Protein AF-A0A946W0T3-F1 (afdb_monomer_lite)

Sequence (70 aa):
YWTDIAADATDGVAFRTYWGSQTLRQKNYFHHVWVVASGNVAASTVPVPGTVWLFGSALAGLLGYRRSRA

Radius of gyration: 23.41 Å; chains: 1; bounding box: 48×22×62 Å

pLDDT: mean 80.89, std 10.65, range [55.84, 94.75]

Secondary structure (DSSP, 8-state):
---SPPPPTTEEEEEETTTTEEEEEETTS--------TTTS------HHHHHHHHHHHHHHHHHHHHH--

Structure (mmCIF, N/CA/C/O backbone):
data_AF-A0A946W0T3-F1
#
_entry.id   AF-A0A946W0T3-F1
#
loop_
_atom_site.group_PDB
_atom_site.id
_atom_site.type_symbol
_atom_site.label_atom_id
_atom_site.label_alt_id
_atom_site.label_comp_id
_atom_site.label_asym_id
_atom_site.label_entity_id
_atom_site.label_seq_id
_atom_site.pdbx_PDB_ins_code
_atom_site.Cartn_x
_atom_site.Cartn_y
_atom_site.Cartn_z
_atom_site.occupancy
_atom_site.B_iso_or_equiv
_atom_site.auth_seq_id
_atom_site.auth_comp_id
_atom_site.auth_asym_id
_atom_site.auth_atom_id
_atom_site.pdbx_PDB_model_num
ATOM 1 N N . TYR A 1 1 ? -1.410 -7.904 -7.288 1.00 61.91 1 TYR A N 1
ATOM 2 C CA . TYR A 1 1 ? -2.185 -6.649 -7.236 1.00 61.91 1 TYR A CA 1
ATOM 3 C C . TYR A 1 1 ? -2.942 -6.546 -8.547 1.00 61.91 1 TYR A C 1
ATOM 5 O O . TY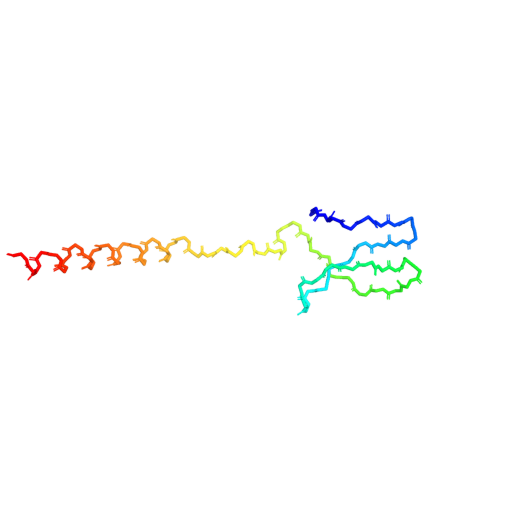R A 1 1 ? -2.381 -6.932 -9.564 1.00 61.91 1 TYR A O 1
ATOM 13 N N . TRP A 1 2 ? -4.198 -6.112 -8.529 1.00 68.56 2 TRP A N 1
ATOM 14 C CA . TRP A 1 2 ? -4.977 -5.900 -9.752 1.00 68.56 2 TRP A CA 1
ATOM 15 C C . TRP A 1 2 ? -4.858 -4.426 -10.164 1.00 68.56 2 TRP A C 1
ATOM 17 O O . TRP A 1 2 ? -4.729 -3.556 -9.301 1.00 68.56 2 TRP A O 1
ATOM 27 N N . THR A 1 3 ? -4.813 -4.156 -11.464 1.00 73.81 3 THR A N 1
ATOM 28 C CA . THR A 1 3 ? -4.739 -2.810 -12.046 1.00 73.81 3 THR A CA 1
ATOM 29 C C . THR A 1 3 ? -5.736 -2.734 -13.190 1.00 73.81 3 THR A C 1
ATOM 31 O O . THR A 1 3 ? -5.853 -3.687 -13.957 1.00 73.81 3 THR A O 1
ATOM 34 N N . ASP A 1 4 ? -6.428 -1.604 -13.296 1.00 80.56 4 ASP A N 1
ATOM 35 C CA . ASP A 1 4 ? -7.379 -1.340 -14.381 1.00 80.56 4 ASP A CA 1
ATOM 36 C C . ASP A 1 4 ? -6.687 -0.710 -15.604 1.00 80.56 4 ASP A C 1
ATOM 38 O O . ASP A 1 4 ? -7.332 -0.366 -16.592 1.00 80.56 4 ASP A O 1
ATOM 42 N N . ILE A 1 5 ? -5.360 -0.537 -15.546 1.00 82.56 5 ILE A N 1
ATOM 43 C CA . ILE A 1 5 ? -4.559 0.002 -16.643 1.00 82.56 5 ILE A CA 1
AT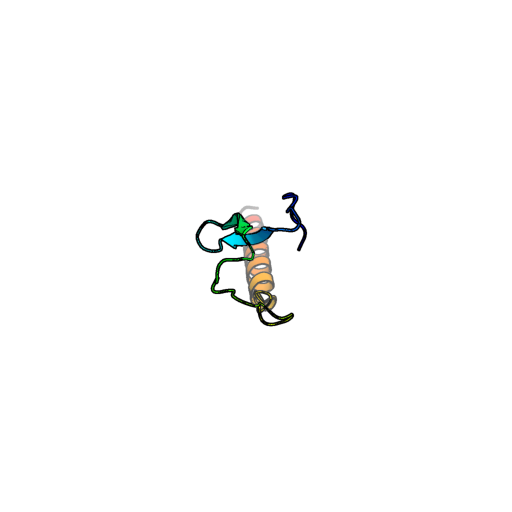OM 44 C C . ILE A 1 5 ? -4.093 -1.150 -17.534 1.00 82.56 5 ILE A C 1
ATOM 46 O O . ILE A 1 5 ? -3.308 -2.002 -17.115 1.00 82.56 5 ILE A O 1
ATOM 50 N N . ALA A 1 6 ? -4.519 -1.132 -18.796 1.00 78.62 6 ALA A N 1
ATOM 51 C CA . ALA A 1 6 ? -3.965 -1.994 -19.831 1.00 78.62 6 ALA A CA 1
ATOM 52 C C . ALA A 1 6 ? -2.607 -1.438 -20.296 1.00 78.62 6 ALA A C 1
ATOM 54 O O . ALA A 1 6 ? -2.534 -0.328 -20.821 1.00 78.62 6 ALA A O 1
ATOM 55 N N . ALA A 1 7 ? -1.532 -2.195 -20.076 1.00 82.75 7 ALA A N 1
ATOM 56 C CA . ALA A 1 7 ? -0.201 -1.869 -20.583 1.00 82.75 7 ALA A CA 1
ATOM 57 C C . ALA A 1 7 ? 0.052 -2.569 -21.924 1.00 82.75 7 ALA A C 1
ATOM 59 O O . ALA A 1 7 ? -0.322 -3.730 -22.096 1.00 82.75 7 ALA A O 1
ATOM 60 N N . ASP A 1 8 ? 0.715 -1.874 -22.846 1.00 86.56 8 ASP A N 1
ATOM 61 C CA . ASP A 1 8 ? 1.207 -2.466 -24.091 1.00 86.56 8 ASP A CA 1
ATOM 62 C C . ASP A 1 8 ? 2.529 -3.227 -23.851 1.00 86.56 8 ASP A C 1
ATOM 64 O O . ASP A 1 8 ? 3.146 -3.139 -22.784 1.00 86.56 8 ASP A O 1
ATOM 68 N N . ALA A 1 9 ? 3.012 -3.971 -24.845 1.00 88.69 9 ALA A N 1
ATOM 69 C CA . ALA A 1 9 ? 4.237 -4.762 -24.756 1.00 88.69 9 ALA A CA 1
ATOM 70 C C . ALA A 1 9 ? 5.474 -3.920 -24.379 1.00 88.69 9 ALA A C 1
ATOM 72 O O . ALA A 1 9 ? 6.396 -4.433 -23.732 1.00 88.69 9 ALA A O 1
ATOM 73 N N . THR A 1 10 ? 5.482 -2.630 -24.721 1.00 90.56 10 THR A N 1
ATOM 74 C CA . THR A 1 10 ? 6.572 -1.678 -24.454 1.00 90.56 10 THR A CA 1
ATOM 75 C C . THR A 1 10 ? 6.513 -1.017 -23.078 1.00 90.56 10 THR A C 1
ATOM 77 O O . THR A 1 10 ? 7.512 -0.431 -22.656 1.00 90.56 10 THR A O 1
ATOM 80 N N . ASP A 1 11 ? 5.398 -1.146 -22.355 1.00 89.69 11 ASP A N 1
ATOM 81 C CA . ASP A 1 11 ? 5.156 -0.445 -21.095 1.00 89.69 11 ASP A CA 1
ATOM 82 C C . ASP A 1 11 ? 4.976 -1.399 -19.910 1.00 89.69 11 ASP A C 1
ATOM 84 O O . ASP A 1 11 ? 4.523 -2.539 -20.026 1.00 89.69 11 ASP A O 1
ATOM 88 N N . GLY A 1 12 ? 5.381 -0.933 -18.733 1.00 86.31 12 GLY A N 1
ATOM 89 C CA . GLY A 1 12 ? 5.108 -1.554 -17.445 1.00 86.31 12 GLY A CA 1
ATOM 90 C C . GLY A 1 12 ? 4.184 -0.678 -16.607 1.00 86.31 12 GLY A C 1
ATOM 91 O O . GLY A 1 12 ? 4.267 0.552 -16.644 1.00 86.31 12 GLY A O 1
ATOM 92 N N . VAL A 1 13 ? 3.318 -1.311 -15.818 1.00 86.62 13 VAL A N 1
ATOM 93 C CA 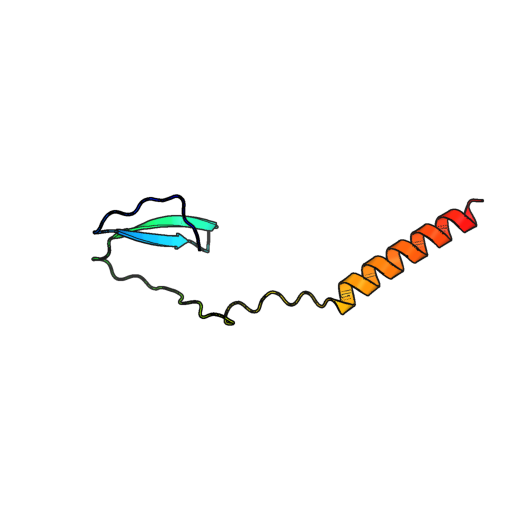. VAL A 1 13 ? 2.515 -0.607 -14.814 1.00 86.62 13 VAL A CA 1
ATOM 94 C C . VAL A 1 13 ? 3.388 -0.315 -13.596 1.00 86.62 13 VAL A C 1
ATOM 96 O O . VAL A 1 13 ? 4.025 -1.211 -13.044 1.00 86.62 13 VAL A O 1
ATOM 99 N N . ALA A 1 14 ? 3.404 0.942 -13.162 1.00 83.88 14 ALA A N 1
ATOM 100 C CA . ALA A 1 14 ? 4.128 1.395 -11.983 1.00 83.88 14 ALA A CA 1
ATOM 101 C C . ALA A 1 14 ? 3.193 2.106 -10.998 1.00 83.88 14 ALA A C 1
ATOM 103 O O . ALA A 1 14 ? 2.298 2.860 -11.389 1.00 83.88 14 ALA A O 1
ATOM 104 N N . PHE A 1 15 ? 3.450 1.915 -9.703 1.00 84.88 15 PHE A N 1
ATOM 105 C CA . PHE A 1 15 ? 2.754 2.603 -8.617 1.00 84.88 15 PHE A CA 1
ATOM 106 C C . PHE A 1 15 ? 3.607 3.765 -8.103 1.00 84.88 15 PHE A C 1
ATOM 108 O O . PHE A 1 15 ? 4.736 3.571 -7.656 1.00 84.88 15 PHE A O 1
ATOM 115 N N . ARG A 1 16 ? 3.065 4.984 -8.143 1.00 84.44 16 ARG A N 1
ATOM 116 C CA . ARG A 1 16 ? 3.670 6.179 -7.546 1.00 84.44 16 ARG A CA 1
ATOM 117 C C . ARG A 1 16 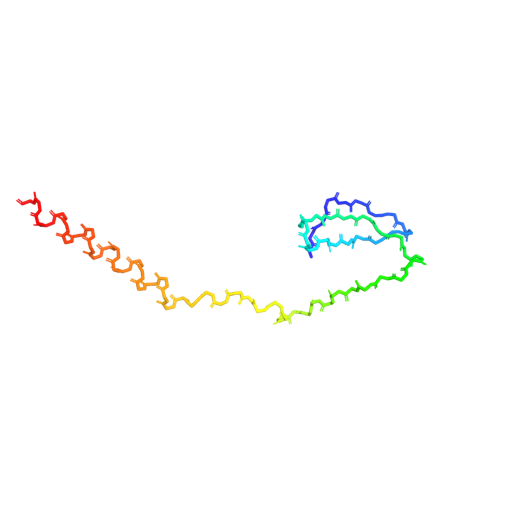? 3.202 6.300 -6.103 1.00 84.44 16 ARG A C 1
ATOM 119 O O . ARG A 1 16 ? 2.123 6.821 -5.837 1.00 84.44 16 ARG A O 1
ATOM 126 N N . THR A 1 17 ? 4.030 5.839 -5.171 1.00 82.19 17 THR A N 1
ATOM 127 C CA . THR A 1 17 ? 3.712 5.818 -3.733 1.00 82.19 17 THR A CA 1
ATOM 128 C C . THR A 1 17 ? 3.544 7.212 -3.126 1.00 82.19 17 THR A C 1
ATOM 130 O O . THR A 1 17 ? 2.752 7.367 -2.208 1.00 82.19 17 THR A 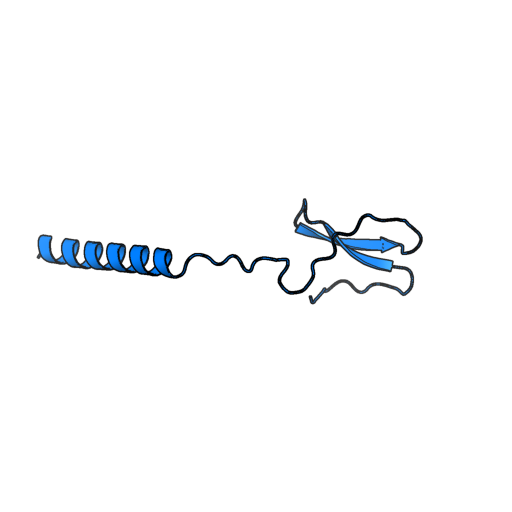O 1
ATOM 133 N N . TYR A 1 18 ? 4.215 8.234 -3.670 1.00 83.44 18 TYR A N 1
ATOM 134 C CA . TYR A 1 18 ? 4.121 9.613 -3.170 1.00 83.44 18 TYR A CA 1
ATOM 135 C C . TYR A 1 18 ? 2.733 10.250 -3.376 1.00 83.44 18 TYR A C 1
ATOM 137 O O . TYR A 1 18 ? 2.265 10.986 -2.515 1.00 83.44 18 TYR A O 1
ATOM 145 N N . TRP A 1 19 ? 2.054 9.942 -4.488 1.00 85.81 19 TRP A N 1
ATOM 146 C CA . TRP A 1 19 ? 0.720 10.482 -4.807 1.00 85.81 19 TRP A CA 1
ATOM 147 C C . TRP A 1 19 ? -0.398 9.431 -4.765 1.00 85.81 19 TRP A C 1
ATOM 149 O O . TRP A 1 19 ? -1.547 9.760 -5.037 1.00 85.81 19 TRP A O 1
ATOM 159 N N . GLY A 1 20 ? -0.072 8.164 -4.493 1.00 86.31 20 GLY A N 1
ATOM 160 C CA . GLY A 1 20 ? -1.041 7.065 -4.504 1.00 86.31 20 GLY A CA 1
ATOM 161 C C . GLY A 1 20 ? -1.657 6.786 -5.882 1.00 86.31 20 GLY A C 1
ATOM 162 O O . GLY A 1 20 ? -2.809 6.376 -5.957 1.00 86.31 20 GLY A O 1
ATOM 163 N N . SER A 1 21 ? -0.923 7.019 -6.975 1.00 88.12 21 SER A N 1
ATOM 164 C CA . SER A 1 21 ? -1.438 6.872 -8.346 1.00 88.12 21 SER A CA 1
ATOM 165 C C . SER A 1 21 ? -0.747 5.760 -9.133 1.00 88.12 21 SER A C 1
ATOM 167 O O . SER A 1 21 ? 0.414 5.425 -8.890 1.00 88.12 21 SER A O 1
ATOM 169 N N . GLN A 1 22 ? -1.458 5.189 -10.105 1.00 88.69 22 GLN A N 1
ATOM 170 C CA . GLN A 1 22 ? -0.912 4.226 -11.065 1.00 88.69 22 GLN A CA 1
ATOM 171 C C . GLN A 1 22 ? -0.514 4.942 -12.363 1.00 88.69 22 GLN A C 1
ATOM 173 O O . GLN A 1 22 ? -1.076 5.980 -12.712 1.00 88.69 22 GLN A O 1
ATOM 178 N N . THR A 1 23 ? 0.495 4.430 -13.065 1.00 88.19 23 THR A N 1
ATOM 179 C CA . THR A 1 23 ? 0.973 5.015 -14.325 1.00 88.19 23 THR A CA 1
ATOM 180 C C . THR A 1 23 ? 1.623 3.968 -15.216 1.00 88.19 23 THR A C 1
ATOM 182 O O . THR A 1 23 ? 2.118 2.956 -14.725 1.00 88.19 23 THR A O 1
ATOM 185 N N . LEU A 1 24 ? 1.693 4.257 -16.513 1.00 90.06 24 LEU A N 1
ATOM 186 C CA . LEU A 1 24 ? 2.525 3.517 -17.458 1.00 90.06 24 LEU A CA 1
ATOM 187 C C . LEU A 1 24 ? 3.948 4.083 -17.471 1.00 90.06 24 LEU A C 1
ATOM 189 O O . LEU A 1 24 ? 4.147 5.296 -17.327 1.00 90.06 24 LEU A O 1
ATOM 193 N N . ARG A 1 25 ? 4.935 3.197 -17.597 1.00 88.38 25 ARG A N 1
ATOM 194 C CA . ARG A 1 25 ? 6.355 3.525 -17.746 1.00 88.38 25 ARG A CA 1
ATOM 195 C C . ARG A 1 25 ? 6.964 2.675 -18.848 1.00 88.38 25 ARG A C 1
ATOM 197 O O . ARG A 1 25 ? 6.815 1.457 -18.831 1.00 88.38 25 ARG A O 1
ATOM 204 N N . GLN A 1 26 ? 7.696 3.318 -19.747 1.00 90.50 26 GLN A N 1
ATOM 205 C CA . GLN A 1 26 ? 8.373 2.626 -20.834 1.00 90.50 26 GLN A CA 1
ATOM 206 C C . GLN A 1 26 ? 9.494 1.733 -20.294 1.00 90.50 26 GLN A C 1
ATOM 208 O O . GLN A 1 26 ? 10.265 2.132 -19.420 1.00 90.50 26 GLN A O 1
ATOM 213 N N . LYS A 1 27 ? 9.609 0.521 -20.841 1.00 87.62 27 LYS A N 1
ATOM 214 C CA . LYS A 1 27 ? 10.592 -0.485 -20.399 1.00 87.62 27 LYS A CA 1
ATOM 215 C C . LYS A 1 27 ? 12.035 -0.181 -20.812 1.00 87.62 27 LYS A C 1
ATOM 217 O O . LYS A 1 27 ? 12.950 -0.828 -20.315 1.00 87.62 27 LYS A O 1
ATOM 222 N N . ASN A 1 28 ? 12.250 0.770 -21.720 1.00 90.38 28 ASN A N 1
ATOM 223 C CA . ASN A 1 28 ? 13.576 1.191 -22.185 1.00 90.38 28 ASN A CA 1
ATOM 224 C C . ASN A 1 28 ? 14.230 2.258 -21.286 1.00 90.38 28 ASN A C 1
ATOM 226 O O . ASN A 1 28 ? 15.364 2.654 -21.551 1.00 90.38 28 ASN A O 1
ATOM 230 N N . TYR A 1 29 ? 13.549 2.706 -20.226 1.00 86.38 29 TYR A N 1
ATOM 231 C CA . TYR A 1 29 ? 14.114 3.603 -19.224 1.00 86.38 29 TYR A CA 1
ATOM 232 C C . TYR A 1 29 ? 14.481 2.853 -17.947 1.00 86.38 29 TYR A C 1
ATOM 234 O O . TYR A 1 29 ? 13.746 1.995 -17.457 1.00 86.38 29 TYR A O 1
ATOM 242 N N . PHE A 1 30 ? 15.614 3.236 -17.360 1.00 83.44 30 PHE A N 1
ATOM 243 C CA . PHE A 1 30 ? 15.989 2.767 -16.035 1.00 83.44 30 PHE A CA 1
ATOM 244 C C . PHE A 1 30 ? 15.148 3.479 -14.974 1.00 83.44 30 PHE A C 1
ATOM 246 O O . PHE A 1 30 ? 15.088 4.710 -14.908 1.00 83.44 30 PHE A O 1
ATOM 253 N N . HIS A 1 31 ? 14.506 2.688 -14.121 1.00 82.50 31 HIS A N 1
ATOM 254 C CA . HIS A 1 31 ? 13.715 3.174 -13.001 1.00 82.50 31 HIS A CA 1
ATOM 255 C C . HIS A 1 31 ? 14.171 2.501 -11.711 1.00 82.50 31 HIS A C 1
ATOM 257 O O . HIS A 1 31 ? 14.426 1.298 -11.679 1.00 82.50 31 HIS A O 1
ATOM 263 N N . HIS A 1 32 ? 14.232 3.275 -10.630 1.00 82.56 32 HIS A N 1
ATOM 264 C CA . HIS A 1 32 ? 14.378 2.713 -9.295 1.00 82.56 32 HIS A CA 1
ATOM 265 C C . HIS A 1 32 ? 13.036 2.124 -8.867 1.00 82.56 32 HIS A C 1
ATOM 267 O O . HIS A 1 32 ? 12.028 2.829 -8.814 1.00 82.56 32 HIS A O 1
ATOM 273 N N . VAL A 1 33 ? 13.028 0.825 -8.583 1.00 76.69 33 VAL A N 1
ATOM 274 C CA . VAL A 1 33 ? 11.835 0.098 -8.152 1.00 76.69 33 VAL A CA 1
ATOM 275 C C . VAL A 1 33 ? 12.046 -0.372 -6.725 1.00 76.69 33 VAL A C 1
ATOM 277 O O . VAL A 1 33 ? 13.089 -0.929 -6.388 1.00 76.69 33 VAL A O 1
ATOM 280 N N . TRP A 1 34 ? 11.034 -0.168 -5.888 1.00 76.31 34 TRP A N 1
ATOM 281 C CA . TRP A 1 34 ? 10.991 -0.790 -4.577 1.00 76.31 34 TRP A CA 1
ATOM 282 C C . TRP A 1 34 ? 10.295 -2.142 -4.701 1.00 76.31 34 TRP A C 1
ATOM 284 O O . TRP A 1 34 ? 9.082 -2.217 -4.900 1.00 76.31 34 TRP A O 1
ATOM 294 N N . VAL A 1 35 ? 11.081 -3.216 -4.649 1.00 72.50 35 VAL A N 1
ATOM 295 C CA . VAL A 1 35 ? 10.541 -4.575 -4.649 1.00 72.50 35 VAL A CA 1
ATOM 296 C C . VAL A 1 35 ? 10.068 -4.895 -3.241 1.00 72.50 35 VAL A C 1
ATOM 298 O O . VAL A 1 35 ? 10.847 -4.907 -2.288 1.00 72.50 35 VAL A O 1
ATOM 301 N N . VAL A 1 36 ? 8.777 -5.168 -3.116 1.00 73.50 36 VAL A N 1
ATOM 302 C CA . VAL A 1 36 ? 8.167 -5.577 -1.859 1.00 73.50 36 VAL A CA 1
ATOM 303 C C . VAL A 1 36 ? 7.930 -7.079 -1.926 1.00 73.50 36 VAL A C 1
ATOM 305 O O . VAL A 1 36 ? 7.039 -7.540 -2.638 1.00 73.50 36 VAL A O 1
ATOM 308 N N . ALA A 1 37 ? 8.752 -7.849 -1.213 1.00 75.31 37 ALA A N 1
ATOM 309 C CA . ALA A 1 37 ? 8.523 -9.279 -1.051 1.00 75.31 37 ALA A CA 1
ATOM 310 C C . ALA A 1 37 ? 7.331 -9.539 -0.114 1.00 75.31 37 ALA A C 1
ATOM 312 O O . ALA A 1 37 ? 6.983 -8.705 0.730 1.00 75.31 37 ALA A O 1
ATOM 313 N N . SER A 1 38 ? 6.711 -10.712 -0.241 1.00 69.12 38 SER A N 1
ATOM 314 C CA . SER A 1 38 ? 5.702 -11.182 0.711 1.00 69.12 38 SER A CA 1
ATOM 315 C C . SER A 1 38 ? 6.289 -11.172 2.127 1.00 69.12 38 SER A C 1
ATOM 317 O O . SER A 1 38 ? 7.309 -11.808 2.371 1.00 69.12 38 SER A O 1
ATOM 319 N N . GLY A 1 39 ? 5.667 -10.425 3.043 1.00 70.25 39 GLY A N 1
ATOM 320 C CA . GLY A 1 39 ? 6.164 -10.221 4.411 1.00 70.25 39 GLY A CA 1
ATOM 321 C C . GLY A 1 39 ? 7.011 -8.958 4.629 1.00 70.25 39 GLY A C 1
ATOM 322 O O . GLY A 1 39 ? 7.209 -8.580 5.780 1.00 70.25 39 GLY A O 1
ATOM 323 N N . ASN A 1 40 ? 7.447 -8.254 3.572 1.00 72.06 40 ASN A N 1
ATOM 324 C CA . ASN A 1 40 ? 8.170 -6.976 3.708 1.00 72.06 40 ASN A CA 1
ATOM 325 C C . ASN A 1 40 ? 7.243 -5.800 4.013 1.00 72.06 40 ASN A C 1
ATOM 327 O O . ASN A 1 40 ? 7.650 -4.852 4.683 1.00 72.06 40 ASN A O 1
ATOM 331 N N . VAL A 1 41 ? 5.993 -5.849 3.540 1.00 67.81 41 VAL A N 1
ATOM 332 C CA . VAL A 1 41 ? 4.949 -5.066 4.198 1.00 67.81 41 VAL A CA 1
ATOM 333 C C . VAL A 1 41 ? 4.684 -5.831 5.472 1.00 67.81 41 VAL A C 1
ATOM 335 O O . VAL A 1 41 ? 4.022 -6.870 5.431 1.00 67.81 41 VAL A O 1
ATOM 338 N N . ALA A 1 42 ? 5.231 -5.352 6.589 1.00 61.75 42 ALA A N 1
ATOM 339 C CA . ALA A 1 42 ? 4.662 -5.703 7.872 1.00 61.75 42 ALA A CA 1
ATOM 340 C C . ALA A 1 42 ? 3.175 -5.390 7.715 1.00 61.75 42 ALA A C 1
ATOM 342 O O . ALA A 1 42 ? 2.805 -4.219 7.591 1.00 61.75 42 ALA A O 1
ATOM 343 N N . ALA A 1 43 ? 2.337 -6.429 7.585 1.00 61.19 43 ALA A N 1
ATOM 344 C CA . ALA A 1 43 ? 0.909 -6.277 7.784 1.00 61.19 43 ALA A CA 1
ATOM 345 C C . ALA A 1 43 ? 0.847 -5.472 9.065 1.00 61.19 43 ALA A C 1
ATOM 347 O O . ALA A 1 43 ? 1.430 -5.935 10.043 1.00 61.19 43 ALA A O 1
ATOM 348 N N . SER A 1 44 ? 0.349 -4.232 8.999 1.00 58.44 44 SER A N 1
ATOM 349 C CA . SER A 1 44 ? 0.274 -3.368 10.165 1.00 58.44 44 SER A CA 1
ATOM 350 C C . SER A 1 44 ? -0.436 -4.205 11.207 1.00 58.44 44 SER A C 1
ATOM 352 O O . SER A 1 44 ? -1.645 -4.430 11.125 1.00 58.44 44 SER A O 1
ATOM 354 N N . THR A 1 45 ? 0.349 -4.796 12.102 1.00 57.56 45 THR A N 1
ATOM 355 C CA . THR A 1 45 ? -0.104 -5.626 13.192 1.00 57.56 45 THR A CA 1
ATOM 356 C C . THR A 1 45 ? -0.559 -4.591 14.180 1.00 57.56 45 THR A C 1
ATOM 358 O O . THR A 1 45 ? 0.092 -4.341 15.189 1.00 57.56 45 THR A O 1
ATOM 361 N N . VAL A 1 46 ? -1.657 -3.910 13.828 1.00 59.97 46 VAL A N 1
ATOM 362 C CA . VAL A 1 46 ? -2.436 -3.136 14.770 1.00 59.97 46 VAL A CA 1
ATOM 363 C C . VAL A 1 46 ? -2.588 -4.094 15.931 1.00 59.97 46 VAL A C 1
ATOM 365 O O . VAL A 1 46 ? -3.122 -5.189 15.715 1.00 59.97 46 VAL A O 1
ATOM 368 N N . PRO A 1 47 ? -2.022 -3.780 17.106 1.00 60.94 47 PRO A N 1
ATOM 369 C CA . PRO A 1 47 ? -2.047 -4.721 18.192 1.00 60.94 47 PRO A CA 1
ATOM 370 C C . PRO A 1 47 ? -3.518 -4.979 18.487 1.00 60.94 47 PRO A C 1
ATOM 372 O O . PRO A 1 47 ? -4.210 -4.134 19.056 1.00 60.94 47 PRO A O 1
ATOM 375 N N . VAL A 1 48 ? -3.996 -6.159 18.091 1.00 66.88 48 VAL A N 1
ATOM 376 C CA . VAL A 1 48 ? -5.311 -6.672 18.464 1.00 66.88 48 VAL A CA 1
ATOM 377 C C . VAL A 1 48 ? -5.543 -6.472 19.970 1.00 66.88 48 VAL A C 1
ATOM 379 O O . VAL A 1 48 ? -6.640 -6.031 20.315 1.00 66.88 48 VAL A O 1
ATOM 382 N N . PRO A 1 49 ? -4.528 -6.607 20.865 1.00 64.75 49 PRO A N 1
ATOM 383 C CA . PRO A 1 49 ? -4.705 -6.281 22.277 1.00 64.75 49 PRO A CA 1
ATOM 384 C C . PRO A 1 49 ? -5.263 -4.874 22.547 1.00 64.75 49 PRO A C 1
ATOM 386 O O . PRO A 1 49 ? -6.163 -4.727 23.367 1.00 64.75 49 PRO A O 1
ATOM 389 N N . GLY A 1 50 ? -4.781 -3.836 21.856 1.00 78.25 50 GLY A N 1
ATOM 390 C CA . GLY A 1 50 ? -5.183 -2.450 22.125 1.00 78.25 50 GLY A CA 1
ATOM 391 C C . GLY A 1 50 ? -6.624 -2.149 21.710 1.00 78.25 50 GLY A C 1
ATOM 392 O O . GLY A 1 50 ? -7.359 -1.489 22.442 1.00 78.25 50 GLY A O 1
ATOM 393 N N . THR A 1 51 ? -7.054 -2.680 20.563 1.00 83.25 51 THR A N 1
ATOM 394 C CA . THR A 1 51 ? -8.432 -2.491 20.072 1.00 83.25 51 THR A CA 1
ATOM 395 C C . THR A 1 51 ? -9.468 -3.133 20.994 1.00 83.25 51 THR A C 1
ATOM 397 O O . THR A 1 51 ? -10.496 -2.515 21.261 1.00 83.25 51 THR A O 1
ATOM 400 N N . VAL A 1 52 ? -9.169 -4.307 21.562 1.00 85.88 52 VAL A N 1
ATOM 401 C CA . VAL A 1 52 ? -10.039 -4.981 22.541 1.00 85.88 52 VAL A CA 1
ATOM 402 C C . VAL A 1 52 ? -10.192 -4.147 23.818 1.00 85.88 52 VAL A C 1
ATOM 404 O O . VAL A 1 52 ? -11.308 -3.993 24.312 1.00 85.88 52 VAL A O 1
ATOM 407 N N . TRP A 1 53 ? -9.112 -3.540 24.323 1.00 87.56 53 TRP A N 1
ATOM 408 C CA . TRP A 1 53 ? -9.166 -2.657 25.498 1.00 87.56 53 TRP A CA 1
ATOM 409 C C . TRP A 1 53 ? -9.949 -1.367 25.249 1.00 87.56 53 TRP A C 1
ATOM 411 O O . TRP A 1 53 ? -10.744 -0.947 26.093 1.00 87.56 53 TRP A O 1
ATOM 421 N N . LEU A 1 54 ? -9.762 -0.745 24.085 1.00 89.50 54 LEU A N 1
ATOM 422 C CA . LEU A 1 54 ? -10.518 0.444 23.689 1.00 89.50 54 LEU A CA 1
ATOM 423 C C . LEU A 1 54 ? -12.015 0.139 23.598 1.00 89.50 54 LEU A C 1
ATOM 425 O O . LEU A 1 54 ? -12.831 0.867 24.157 1.00 89.50 54 LEU A O 1
ATOM 429 N N . PHE A 1 55 ? -12.373 -0.977 22.964 1.00 91.50 55 PHE A N 1
ATOM 430 C CA . PHE A 1 55 ? -13.769 -1.385 22.836 1.00 91.50 55 PHE A CA 1
ATOM 431 C C . PHE A 1 55 ? -14.385 -1.754 24.192 1.00 91.50 55 PHE A C 1
ATOM 433 O O . PHE A 1 55 ? -15.494 -1.326 24.510 1.00 91.50 55 PHE A O 1
ATOM 440 N N . GLY A 1 56 ? -13.646 -2.494 25.024 1.00 92.94 56 GLY A N 1
ATOM 441 C CA . GLY A 1 56 ? -14.075 -2.876 26.368 1.00 92.94 56 GLY A CA 1
ATOM 442 C C . GLY A 1 56 ? -14.284 -1.675 27.293 1.00 92.94 56 GLY A C 1
ATOM 443 O O . GLY A 1 56 ? -15.303 -1.599 27.977 1.00 92.94 56 GLY A O 1
ATOM 444 N N . SER A 1 57 ? -13.364 -0.708 27.283 1.00 94.12 57 SER A N 1
ATOM 445 C CA . SER A 1 57 ? -13.465 0.502 28.112 1.00 94.12 57 SER A CA 1
ATOM 446 C C . SER A 1 57 ? -14.587 1.435 27.652 1.00 94.12 57 SER A C 1
ATOM 448 O O . SER A 1 57 ? -15.337 1.940 28.489 1.00 94.12 57 SER A O 1
ATOM 450 N N . ALA A 1 58 ? -14.776 1.597 26.338 1.00 93.62 58 ALA A N 1
ATOM 451 C CA . ALA A 1 58 ? -15.900 2.348 25.787 1.00 93.62 58 ALA A CA 1
ATOM 452 C C . ALA A 1 58 ? -17.250 1.716 26.169 1.00 93.62 58 ALA A C 1
ATOM 454 O O . ALA A 1 58 ? -18.161 2.418 26.613 1.00 93.62 58 ALA A O 1
ATOM 455 N N . LEU A 1 59 ? -17.372 0.387 26.061 1.00 94.31 59 LEU A N 1
ATOM 456 C CA . LEU A 1 59 ? -18.594 -0.334 26.422 1.00 94.31 59 LEU A CA 1
ATOM 457 C C . LEU A 1 59 ? -18.885 -0.261 27.928 1.00 94.31 59 LEU A C 1
ATOM 459 O O . LEU A 1 59 ? -20.022 0.001 28.324 1.00 94.31 59 LEU A O 1
ATOM 463 N N . ALA A 1 60 ? -17.865 -0.445 28.769 1.00 94.75 60 ALA A N 1
ATOM 464 C CA . ALA A 1 60 ? -17.993 -0.311 30.218 1.00 94.75 60 ALA A CA 1
ATOM 465 C C . ALA A 1 60 ? -18.414 1.113 30.620 1.00 94.75 60 ALA A C 1
ATOM 467 O O . ALA A 1 60 ? -19.325 1.278 31.433 1.00 94.75 60 ALA A O 1
ATOM 468 N N . GLY A 1 61 ? -17.817 2.138 30.001 1.00 94.25 61 GLY A N 1
ATOM 469 C CA . GLY A 1 61 ? -18.191 3.537 30.207 1.00 94.25 61 GLY A CA 1
ATOM 470 C C . GLY A 1 61 ? -19.643 3.825 29.815 1.00 94.25 61 GLY A C 1
ATOM 471 O O . GLY A 1 61 ? -20.369 4.467 30.573 1.00 94.25 61 GLY A O 1
ATOM 472 N N . LEU A 1 62 ? -20.105 3.292 28.679 1.00 93.81 62 LEU A N 1
ATOM 473 C CA . LEU A 1 62 ? -21.484 3.468 28.212 1.00 93.81 62 LEU A CA 1
ATOM 474 C C . LEU A 1 62 ? -22.508 2.817 29.158 1.00 93.81 62 LEU A C 1
ATOM 476 O O . LEU A 1 62 ? -23.530 3.424 29.491 1.00 93.81 62 LEU A O 1
ATOM 480 N N . LEU A 1 63 ? -22.232 1.594 29.618 1.00 94.62 63 LEU A N 1
ATOM 481 C CA . LEU A 1 63 ? -23.093 0.885 30.568 1.00 94.62 63 LEU A CA 1
ATOM 482 C C . LEU A 1 63 ? -23.114 1.572 31.940 1.00 94.62 63 LEU A C 1
ATOM 484 O O . LEU A 1 63 ? -24.184 1.705 32.539 1.00 94.62 63 LEU A O 1
ATOM 488 N N . GLY A 1 64 ? -21.961 2.050 32.417 1.00 91.06 64 GLY A N 1
ATOM 489 C CA . GLY A 1 64 ? -21.854 2.812 33.662 1.00 91.06 64 GLY A CA 1
ATOM 490 C C . GLY A 1 64 ? -22.628 4.131 33.612 1.00 91.06 64 GLY A C 1
ATOM 491 O O . GLY A 1 64 ? -23.390 4.439 34.527 1.00 91.06 64 GLY A O 1
ATOM 492 N N . TYR A 1 65 ? -22.521 4.870 32.506 1.00 90.00 65 TYR A N 1
ATOM 493 C CA . TYR A 1 65 ? -23.246 6.124 32.301 1.00 90.00 65 TYR A CA 1
ATOM 494 C C . TYR A 1 65 ? -24.768 5.938 32.320 1.00 90.00 65 TYR A C 1
ATOM 496 O O . TYR A 1 65 ? -25.478 6.704 32.972 1.00 90.00 65 TYR A O 1
ATOM 504 N N . ARG A 1 66 ? -25.282 4.886 31.666 1.00 86.00 66 ARG A N 1
ATOM 505 C CA . ARG A 1 66 ? -26.719 4.561 31.680 1.00 86.00 66 ARG A CA 1
ATOM 506 C C . ARG A 1 66 ? -27.222 4.252 33.090 1.00 86.00 66 ARG A C 1
ATOM 508 O O . ARG A 1 66 ? -28.328 4.648 33.435 1.00 86.00 66 ARG A O 1
ATOM 515 N N . ARG A 1 67 ? -26.418 3.558 33.898 1.00 80.75 67 ARG A N 1
ATOM 516 C CA . ARG A 1 67 ? -26.786 3.142 35.259 1.00 80.75 67 ARG A CA 1
ATOM 517 C C . ARG A 1 67 ? -26.736 4.284 36.276 1.00 80.75 67 ARG A C 1
ATOM 519 O O . ARG A 1 67 ? -27.416 4.204 37.283 1.00 80.75 67 ARG A O 1
ATOM 526 N N . SER A 1 68 ? -25.964 5.336 36.002 1.00 77.62 68 SER A N 1
ATOM 527 C CA . SER A 1 68 ? -25.935 6.562 36.811 1.00 77.62 68 SER A CA 1
ATOM 528 C C . SER A 1 68 ? -27.070 7.543 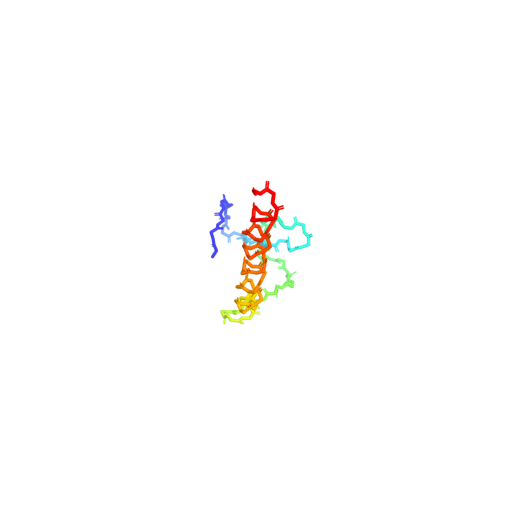36.487 1.00 77.62 68 SER A C 1
ATOM 530 O O . SER A 1 68 ? -27.243 8.515 37.219 1.00 77.62 68 SER A O 1
ATOM 532 N N . ARG A 1 69 ? -27.785 7.354 35.368 1.00 72.75 69 ARG A N 1
ATOM 533 C CA . ARG A 1 69 ? -28.885 8.229 34.918 1.00 72.75 69 ARG A CA 1
ATOM 534 C C . ARG A 1 69 ? -30.281 7.610 35.059 1.00 72.75 69 ARG A C 1
ATOM 536 O O . ARG A 1 69 ? -31.250 8.282 34.714 1.00 72.75 69 ARG A O 1
ATOM 543 N N . ALA A 1 70 ? -30.369 6.360 35.506 1.00 55.84 70 ALA A N 1
ATOM 544 C CA . ALA A 1 70 ? -31.609 5.682 35.884 1.00 55.84 70 ALA A CA 1
ATOM 545 C C . ALA A 1 70 ? -31.752 5.718 37.408 1.00 55.84 70 ALA A C 1
ATOM 547 O O . ALA A 1 70 ? -32.901 5.856 37.872 1.00 55.84 70 ALA A O 1
#

Foldseek 3Di:
DDDPDDDDPQWDWDADPVVRDIDIDGPPDDDDDDDQDVCNPVPPCPPPVVVVVVVVVVVVVVVVVVVVVD